Protein AF-A0A1I3LNC6-F1 (afdb_monomer_lite)

Structure (mmCIF, N/CA/C/O backbone):
data_AF-A0A1I3LNC6-F1
#
_entry.id   AF-A0A1I3LNC6-F1
#
loop_
_at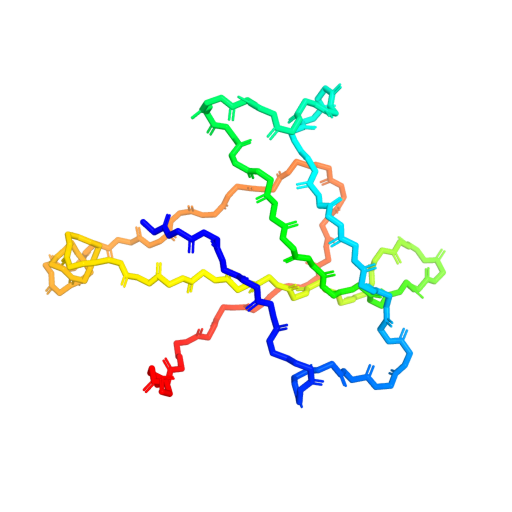om_site.group_PDB
_atom_site.id
_atom_site.type_symbol
_atom_site.label_atom_id
_atom_site.label_alt_id
_atom_site.label_comp_id
_atom_site.label_asym_id
_atom_site.label_entity_id
_atom_site.label_seq_id
_atom_site.pdbx_PDB_ins_code
_atom_site.Cartn_x
_atom_site.Cartn_y
_atom_site.Cartn_z
_atom_site.occupancy
_atom_site.B_iso_or_equiv
_atom_site.auth_seq_id
_atom_site.auth_comp_id
_atom_site.auth_asym_id
_atom_site.auth_atom_id
_atom_site.pdbx_PDB_model_num
ATOM 1 N N . MET A 1 1 ? -2.083 3.264 9.954 1.00 88.50 1 MET A N 1
ATOM 2 C CA . MET A 1 1 ? -1.870 2.232 8.908 1.00 88.50 1 MET A CA 1
ATOM 3 C C . MET A 1 1 ? -0.455 2.402 8.440 1.00 88.50 1 MET A C 1
ATOM 5 O O . MET A 1 1 ? -0.082 3.528 8.121 1.00 88.50 1 MET A O 1
ATOM 9 N N . ARG A 1 2 ? 0.317 1.321 8.354 1.00 91.06 2 ARG A N 1
ATOM 10 C CA . ARG A 1 2 ? 1.752 1.406 8.066 1.00 91.06 2 ARG A CA 1
ATOM 11 C C . ARG A 1 2 ? 2.131 0.561 6.848 1.00 91.06 2 ARG A C 1
ATOM 13 O O . ARG A 1 2 ? 1.795 -0.623 6.836 1.00 91.06 2 ARG A O 1
ATOM 20 N N . PRO A 1 3 ? 2.845 1.115 5.851 1.00 93.62 3 PRO A N 1
ATOM 21 C CA . PRO A 1 3 ? 3.405 0.326 4.757 1.00 93.62 3 PRO A CA 1
ATOM 22 C C . PRO A 1 3 ? 4.312 -0.788 5.281 1.00 93.62 3 PRO A C 1
ATOM 24 O O . PRO A 1 3 ? 5.123 -0.558 6.184 1.00 93.62 3 PRO A O 1
ATOM 27 N N . THR A 1 4 ? 4.203 -1.985 4.710 1.00 94.88 4 THR A N 1
ATOM 28 C CA . THR A 1 4 ? 5.056 -3.123 5.070 1.00 94.88 4 THR A CA 1
ATOM 29 C C . THR A 1 4 ? 5.632 -3.822 3.850 1.00 94.88 4 THR A C 1
ATOM 31 O O . THR A 1 4 ? 5.040 -3.762 2.769 1.00 94.88 4 THR A O 1
ATOM 34 N N . PRO A 1 5 ? 6.790 -4.495 4.000 1.00 95.25 5 PRO A N 1
ATOM 35 C CA . PRO A 1 5 ? 7.359 -5.261 2.908 1.00 95.25 5 PRO A CA 1
ATOM 36 C C . PRO A 1 5 ? 6.408 -6.343 2.394 1.00 95.25 5 PRO A C 1
ATOM 38 O O . PRO A 1 5 ? 5.688 -7.000 3.162 1.00 95.25 5 PRO A O 1
ATOM 41 N N . ILE A 1 6 ? 6.439 -6.560 1.084 1.00 95.44 6 ILE A N 1
ATOM 42 C CA . ILE A 1 6 ? 5.667 -7.621 0.439 1.00 95.44 6 ILE A CA 1
ATOM 43 C C . ILE A 1 6 ? 6.456 -8.935 0.590 1.00 95.44 6 ILE A C 1
ATOM 45 O O . ILE A 1 6 ? 7.632 -8.983 0.217 1.00 95.44 6 ILE A O 1
ATOM 49 N N . PRO A 1 7 ? 5.868 -10.003 1.165 1.00 94.88 7 PRO A N 1
ATOM 50 C CA . PRO A 1 7 ? 6.547 -11.291 1.276 1.00 94.88 7 PRO A CA 1
ATOM 51 C C . PRO A 1 7 ? 6.886 -11.855 -0.103 1.00 94.88 7 PRO A C 1
ATOM 53 O O . PRO A 1 7 ? 6.068 -11.771 -1.015 1.00 94.88 7 PRO A O 1
ATOM 56 N N . ASP A 1 8 ? 8.035 -12.517 -0.240 1.00 95.56 8 ASP A N 1
ATOM 57 C CA . ASP A 1 8 ? 8.475 -13.074 -1.529 1.00 95.56 8 ASP A CA 1
ATOM 58 C C . ASP A 1 8 ? 7.473 -14.081 -2.120 1.00 95.56 8 ASP A C 1
ATOM 60 O O . ASP A 1 8 ? 7.329 -14.178 -3.334 1.00 95.56 8 ASP A O 1
ATOM 64 N N . ALA A 1 9 ? 6.725 -14.786 -1.266 1.00 95.19 9 ALA A N 1
ATOM 65 C CA . ALA A 1 9 ? 5.674 -15.715 -1.683 1.00 95.19 9 ALA A CA 1
ATOM 66 C C . ALA A 1 9 ? 4.455 -15.035 -2.341 1.00 95.19 9 ALA A C 1
ATOM 68 O O . ALA A 1 9 ? 3.688 -15.703 -3.025 1.00 95.19 9 ALA A O 1
ATOM 69 N N . GLU A 1 10 ? 4.265 -13.730 -2.131 1.00 93.12 10 GLU A N 1
ATOM 70 C CA . GLU A 1 10 ? 3.195 -12.933 -2.750 1.00 93.12 10 GLU A CA 1
ATOM 71 C C . GLU A 1 10 ? 3.648 -12.295 -4.077 1.00 93.12 10 GLU A C 1
ATOM 73 O O . GLU A 1 10 ? 2.860 -11.631 -4.751 1.00 93.12 10 GLU A O 1
ATOM 78 N N . VAL A 1 11 ? 4.918 -12.469 -4.468 1.00 95.19 11 VAL A N 1
ATOM 79 C CA . VAL A 1 11 ? 5.454 -11.944 -5.728 1.00 95.19 11 VAL A CA 1
ATOM 80 C C . VAL A 1 11 ? 5.035 -12.858 -6.878 1.00 95.19 11 VAL A C 1
ATOM 82 O O . VAL A 1 11 ? 5.486 -13.997 -6.978 1.00 95.19 11 VAL A O 1
ATOM 85 N N . TRP A 1 12 ? 4.178 -12.357 -7.768 1.00 93.44 12 TRP A N 1
ATOM 86 C CA . TRP A 1 12 ? 3.712 -13.106 -8.938 1.00 93.44 12 TRP A CA 1
ATOM 87 C C . TRP A 1 12 ? 4.646 -12.958 -10.150 1.00 93.44 12 TRP A C 1
ATOM 89 O O . TRP A 1 12 ? 5.412 -11.999 -10.271 1.00 93.44 12 TRP A O 1
ATOM 99 N N . GLU A 1 13 ? 4.565 -13.912 -11.080 1.00 93.50 13 GLU A N 1
ATOM 100 C CA . GLU A 1 13 ? 5.368 -13.910 -12.306 1.00 93.50 13 GLU A CA 1
ATOM 101 C C . GLU A 1 13 ? 5.116 -12.646 -13.146 1.00 93.50 13 GLU A C 1
ATOM 103 O O . GLU A 1 13 ? 3.977 -12.241 -13.375 1.00 93.50 13 GLU A O 1
ATOM 108 N N . GLY A 1 14 ? 6.197 -12.011 -13.607 1.00 90.50 14 GLY A N 1
ATOM 109 C CA . GLY A 1 14 ? 6.140 -10.777 -14.397 1.00 90.50 14 GLY A CA 1
ATOM 110 C C . GLY A 1 14 ? 5.992 -9.490 -13.577 1.00 90.50 14 GLY A C 1
ATOM 111 O O . GLY A 1 14 ? 6.104 -8.403 -14.145 1.00 90.50 14 GLY A O 1
ATOM 112 N N . ALA A 1 15 ? 5.800 -9.574 -12.255 1.00 94.69 15 ALA A N 1
ATOM 113 C CA . ALA A 1 15 ? 5.816 -8.399 -11.391 1.00 94.69 15 ALA A CA 1
ATOM 114 C C . ALA A 1 15 ? 7.217 -7.771 -11.320 1.00 94.69 15 ALA A C 1
ATOM 116 O O . ALA A 1 15 ? 8.226 -8.455 -11.152 1.00 94.69 15 ALA A O 1
ATOM 117 N N . THR A 1 16 ? 7.279 -6.443 -11.375 1.00 95.12 16 THR A N 1
ATOM 118 C CA . THR A 1 16 ? 8.472 -5.666 -11.024 1.00 95.12 16 THR A CA 1
ATOM 119 C C . THR A 1 16 ? 8.323 -5.135 -9.604 1.00 95.12 16 THR A C 1
ATOM 121 O O . THR A 1 16 ? 7.406 -4.361 -9.329 1.00 95.12 16 THR A O 1
ATOM 124 N N . ARG A 1 17 ? 9.241 -5.523 -8.715 1.00 96.25 17 ARG A N 1
ATOM 125 C CA . ARG A 1 17 ? 9.336 -5.006 -7.343 1.00 96.25 17 ARG A CA 1
ATOM 126 C C . ARG A 1 17 ? 10.059 -3.661 -7.339 1.00 96.25 17 ARG A C 1
ATOM 128 O O . ARG A 1 17 ? 11.151 -3.554 -7.894 1.00 96.25 17 ARG A O 1
ATOM 135 N N . LEU A 1 18 ? 9.456 -2.638 -6.740 1.00 94.62 18 LEU A N 1
ATOM 136 C CA . LEU A 1 18 ? 10.035 -1.295 -6.646 1.00 94.62 18 LEU A CA 1
ATOM 137 C C . LEU A 1 18 ? 9.561 -0.556 -5.393 1.00 94.62 18 LEU A C 1
ATOM 139 O O . LEU A 1 18 ? 8.583 -0.946 -4.763 1.00 94.62 18 LEU A O 1
ATOM 143 N N . VAL A 1 19 ? 10.250 0.530 -5.047 1.00 94.25 19 VAL A N 1
ATOM 144 C CA . VAL A 1 19 ? 9.838 1.450 -3.979 1.00 94.25 19 VAL A CA 1
ATOM 145 C C . VAL A 1 19 ? 9.265 2.709 -4.618 1.00 94.25 19 VAL A C 1
ATOM 147 O O . VAL A 1 19 ? 9.908 3.321 -5.471 1.00 94.25 19 VAL A O 1
ATOM 150 N N . ILE A 1 20 ? 8.052 3.080 -4.217 1.00 91.12 20 ILE A N 1
ATOM 151 C CA . ILE A 1 20 ? 7.395 4.327 -4.610 1.00 91.12 20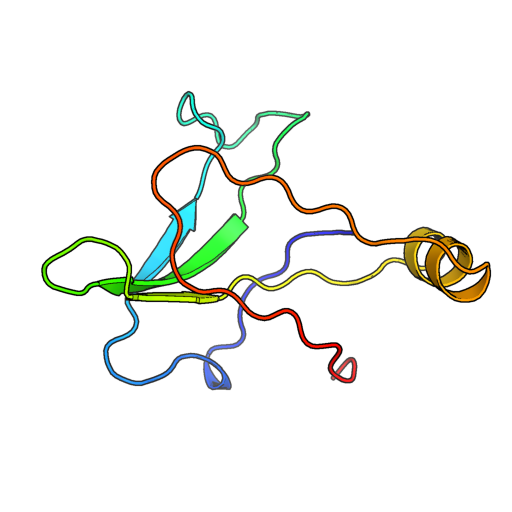 ILE A CA 1
ATOM 152 C C . ILE A 1 20 ? 7.658 5.351 -3.506 1.00 91.12 20 ILE A C 1
ATOM 154 O O . ILE A 1 20 ? 7.264 5.135 -2.363 1.00 91.12 20 ILE A O 1
ATOM 158 N N . ALA A 1 21 ? 8.348 6.436 -3.852 1.00 91.69 21 ALA A N 1
ATOM 159 C CA . ALA A 1 21 ? 8.630 7.561 -2.963 1.00 91.69 21 ALA A CA 1
ATOM 160 C C . ALA A 1 21 ? 7.495 8.602 -2.983 1.00 91.69 21 ALA A C 1
ATOM 162 O O . ALA A 1 21 ? 6.535 8.476 -3.750 1.00 91.69 21 ALA A O 1
ATOM 163 N N . ALA A 1 22 ? 7.641 9.665 -2.190 1.00 89.75 22 ALA A N 1
ATOM 164 C CA . ALA A 1 22 ? 6.829 10.869 -2.331 1.00 89.75 22 ALA A CA 1
ATOM 165 C C . ALA A 1 22 ? 6.941 11.472 -3.758 1.00 89.75 22 ALA A C 1
ATOM 167 O O . ALA A 1 22 ? 7.878 11.145 -4.492 1.00 89.75 22 ALA A O 1
ATOM 168 N N . PRO A 1 23 ? 6.005 12.343 -4.197 1.00 87.19 23 PRO A N 1
ATOM 169 C CA . PRO A 1 23 ? 6.001 12.890 -5.562 1.00 87.19 23 PRO A CA 1
ATOM 170 C C . PRO A 1 23 ? 7.278 13.640 -5.977 1.00 87.19 23 PRO A C 1
ATOM 172 O O . PRO A 1 23 ? 7.574 13.736 -7.166 1.00 87.19 23 PRO A O 1
ATOM 175 N N . ASP A 1 24 ? 8.024 14.172 -5.013 1.00 89.31 24 ASP A N 1
ATOM 176 C CA . ASP A 1 24 ? 9.326 14.826 -5.190 1.00 89.31 24 ASP A CA 1
ATOM 177 C C . ASP A 1 24 ? 10.513 13.843 -5.204 1.00 89.31 24 ASP A C 1
ATOM 179 O O . ASP A 1 24 ? 11.650 14.246 -5.449 1.00 89.31 24 ASP A O 1
ATOM 183 N N . GLY A 1 25 ? 10.256 12.553 -4.983 1.00 89.06 25 GLY A N 1
ATOM 184 C CA . GLY A 1 25 ? 11.258 11.498 -4.894 1.00 89.06 25 GLY A CA 1
ATOM 185 C C . GLY A 1 25 ? 11.877 11.331 -3.505 1.00 89.06 25 GLY A C 1
ATOM 186 O O . GLY A 1 25 ? 12.756 10.481 -3.354 1.00 89.06 25 GLY A O 1
ATOM 187 N N . ASP A 1 26 ? 11.448 12.098 -2.498 1.00 90.12 26 ASP A N 1
ATOM 188 C CA . ASP A 1 26 ? 12.010 12.018 -1.150 1.00 90.12 26 ASP A CA 1
ATOM 189 C C . ASP A 1 26 ? 11.535 10.746 -0.426 1.00 90.12 26 ASP A C 1
ATOM 191 O O . ASP A 1 26 ? 10.345 10.520 -0.202 1.00 90.12 26 ASP A O 1
ATOM 195 N N . LEU A 1 27 ? 12.494 9.897 -0.055 1.00 89.75 27 LEU A N 1
ATOM 196 C CA . LEU A 1 27 ? 12.263 8.667 0.711 1.00 89.75 27 LEU A CA 1
ATOM 197 C C . LEU A 1 27 ? 12.162 8.915 2.222 1.00 89.75 27 LEU A C 1
ATOM 199 O O . LEU A 1 27 ? 11.847 7.998 2.976 1.00 89.75 27 LEU A O 1
ATOM 203 N N . THR A 1 28 ? 12.469 10.128 2.670 1.00 90.12 28 THR A N 1
ATOM 204 C CA . THR A 1 28 ? 12.450 10.543 4.077 1.00 90.12 28 THR A CA 1
ATOM 205 C C . THR A 1 28 ? 11.289 11.478 4.400 1.00 90.12 28 THR A C 1
ATOM 207 O O . THR A 1 28 ? 11.190 11.957 5.530 1.00 90.12 28 THR A O 1
ATOM 210 N N . ASN A 1 29 ? 10.395 11.705 3.432 1.00 89.06 29 ASN A N 1
ATOM 211 C CA . ASN A 1 29 ? 9.247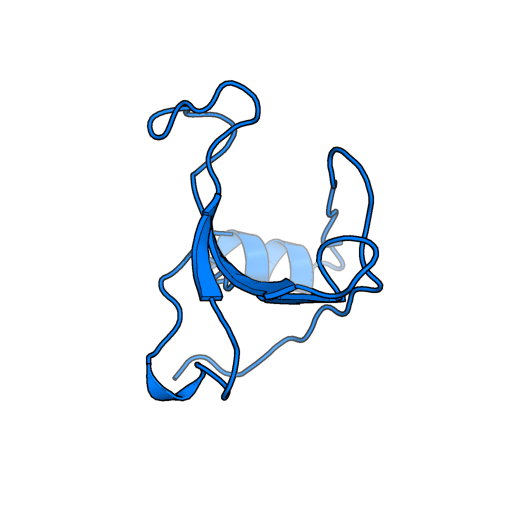 12.582 3.582 1.00 89.06 29 ASN A CA 1
ATOM 212 C C . ASN A 1 29 ? 8.370 12.119 4.770 1.00 89.06 29 ASN A C 1
ATOM 214 O O . ASN A 1 29 ? 7.906 10.973 4.776 1.00 89.06 29 ASN A O 1
ATOM 218 N N . PRO A 1 30 ? 8.133 12.978 5.781 1.00 86.31 30 PRO A N 1
ATOM 219 C CA . PRO A 1 30 ? 7.389 12.595 6.979 1.00 86.31 30 PRO A CA 1
ATOM 220 C C . PRO A 1 30 ? 5.877 12.473 6.740 1.00 86.31 30 PRO A C 1
ATOM 222 O O . PRO A 1 30 ? 5.195 11.816 7.523 1.00 86.31 30 PRO A O 1
ATOM 225 N N . ASP A 1 31 ? 5.360 13.085 5.672 1.00 87.69 31 ASP A N 1
ATOM 226 C CA . ASP A 1 31 ? 3.932 13.120 5.345 1.00 87.69 31 ASP A CA 1
ATOM 227 C C . ASP A 1 31 ? 3.534 12.002 4.369 1.00 87.69 31 ASP A C 1
ATOM 229 O O . ASP A 1 31 ? 2.393 11.534 4.379 1.00 87.69 31 ASP A O 1
ATOM 233 N N . ILE A 1 32 ? 4.465 11.565 3.514 1.00 88.94 32 ILE A N 1
ATOM 234 C CA . ILE A 1 32 ? 4.246 10.515 2.514 1.00 88.94 32 ILE A CA 1
ATOM 235 C C . ILE A 1 32 ? 5.346 9.467 2.647 1.00 88.94 32 ILE A C 1
ATOM 237 O O . ILE A 1 32 ? 6.409 9.566 2.035 1.00 88.94 32 ILE A O 1
ATOM 241 N N . ALA A 1 33 ? 5.064 8.434 3.440 1.00 90.12 33 ALA A N 1
ATOM 242 C CA . ALA A 1 33 ? 5.984 7.323 3.622 1.00 90.12 33 ALA A CA 1
ATOM 243 C C . ALA A 1 33 ? 6.229 6.580 2.292 1.00 90.12 33 ALA A C 1
ATOM 245 O O . ALA A 1 33 ? 5.271 6.321 1.554 1.00 90.12 33 ALA A O 1
ATOM 246 N N . PRO A 1 34 ? 7.478 6.179 1.993 1.00 93.19 34 PRO A N 1
ATOM 247 C CA . PRO A 1 34 ? 7.756 5.338 0.842 1.00 93.19 34 PRO A CA 1
ATOM 248 C C . PRO A 1 34 ? 7.112 3.959 1.011 1.00 93.19 34 PRO A C 1
ATOM 250 O O . PRO A 1 34 ? 7.095 3.387 2.104 1.00 93.19 34 PRO A O 1
ATOM 253 N N . VAL A 1 35 ? 6.604 3.406 -0.088 1.00 93.88 35 VAL A N 1
ATOM 254 C CA . VAL A 1 35 ? 5.874 2.133 -0.089 1.00 93.88 35 VAL A CA 1
ATOM 255 C C . VAL A 1 35 ? 6.516 1.160 -1.061 1.00 93.88 35 VAL A C 1
ATOM 257 O O . VAL A 1 35 ? 6.817 1.500 -2.205 1.00 93.88 35 VAL A O 1
ATOM 260 N N . GLU A 1 36 ? 6.708 -0.073 -0.607 1.00 96.62 36 GLU A N 1
ATOM 261 C CA . GLU A 1 36 ? 7.081 -1.164 -1.491 1.00 96.62 36 GLU A CA 1
ATOM 262 C C . GLU A 1 36 ? 5.882 -1.589 -2.349 1.00 96.62 36 GLU A C 1
ATOM 264 O O . GLU A 1 36 ? 4.776 -1.788 -1.842 1.00 96.62 36 GLU A O 1
ATOM 269 N N . ALA A 1 37 ? 6.108 -1.739 -3.650 1.00 94.25 37 ALA A N 1
ATOM 270 C CA . ALA A 1 37 ? 5.081 -2.064 -4.617 1.00 94.25 37 ALA A CA 1
ATOM 271 C C . ALA A 1 37 ? 5.519 -3.178 -5.570 1.00 94.25 37 ALA A C 1
ATOM 273 O O . ALA A 1 37 ? 6.664 -3.225 -6.031 1.00 94.25 37 ALA A O 1
ATOM 274 N N . LEU A 1 38 ? 4.558 -4.022 -5.938 1.00 94.69 38 LEU A N 1
ATOM 275 C CA . LEU A 1 38 ? 4.654 -4.924 -7.080 1.00 94.69 38 LEU A CA 1
ATOM 276 C C . LEU A 1 38 ? 3.857 -4.346 -8.245 1.00 94.69 38 LEU A C 1
ATOM 278 O O . LEU A 1 38 ? 2.663 -4.070 -8.114 1.00 94.69 38 LEU A O 1
ATOM 282 N N . VAL A 1 39 ? 4.527 -4.158 -9.382 1.00 92.00 39 VAL A N 1
ATOM 283 C CA . VAL A 1 39 ? 3.954 -3.515 -10.567 1.00 92.00 39 VAL A CA 1
ATOM 284 C C . VAL A 1 39 ? 4.039 -4.439 -11.773 1.00 92.00 39 VAL A C 1
ATOM 286 O O . VAL A 1 39 ? 5.129 -4.835 -12.179 1.00 92.00 39 VAL A O 1
ATOM 289 N N . ASP A 1 40 ? 2.899 -4.719 -12.396 1.00 90.31 40 ASP A N 1
ATOM 290 C CA . ASP A 1 40 ? 2.836 -5.235 -13.768 1.00 90.31 40 ASP A CA 1
ATOM 291 C C . ASP A 1 40 ? 2.611 -4.050 -14.713 1.00 90.31 40 ASP A C 1
ATOM 293 O O . ASP A 1 40 ? 1.646 -3.300 -14.546 1.00 90.31 40 ASP A O 1
ATOM 297 N N . ARG A 1 41 ? 3.496 -3.850 -15.694 1.00 84.38 41 ARG A N 1
ATOM 298 C CA . ARG A 1 41 ? 3.379 -2.766 -16.681 1.00 84.38 41 ARG A CA 1
ATOM 299 C C . ARG A 1 41 ? 2.746 -3.292 -17.968 1.00 84.38 41 ARG A C 1
ATOM 301 O O . ARG A 1 41 ? 3.243 -4.216 -18.603 1.00 84.38 41 ARG A O 1
ATOM 308 N N . GLY A 1 42 ? 1.654 -2.664 -18.383 1.00 78.88 42 GLY A N 1
ATOM 309 C CA . GLY A 1 42 ? 1.050 -2.832 -19.698 1.00 78.88 42 GLY A CA 1
ATOM 310 C C . GLY A 1 42 ? 1.456 -1.729 -20.687 1.00 78.88 42 GLY A C 1
ATOM 311 O O . GLY A 1 42 ? 2.161 -0.784 -20.331 1.00 78.88 42 GLY A O 1
ATOM 312 N N . PRO A 1 43 ? 0.965 -1.802 -21.937 1.00 78.06 43 PRO A N 1
ATOM 313 C CA . PRO A 1 43 ? 1.258 -0.812 -22.981 1.00 78.06 43 PRO A CA 1
ATOM 314 C C . PRO A 1 43 ? 0.827 0.623 -22.636 1.00 78.06 43 PRO A C 1
ATOM 316 O O . PRO A 1 43 ? 1.361 1.576 -23.193 1.00 78.06 43 PRO A O 1
ATOM 319 N N . SER A 1 44 ? -0.144 0.778 -21.731 1.00 78.56 44 SER A N 1
ATOM 320 C CA . SER A 1 44 ? -0.749 2.055 -21.336 1.00 78.56 44 SER A CA 1
ATOM 321 C C . SER A 1 44 ? -0.360 2.522 -19.926 1.00 78.56 44 SER A C 1
ATOM 323 O O . SER A 1 44 ? -1.017 3.405 -19.382 1.00 78.56 44 SER A O 1
ATOM 325 N N . GLY A 1 45 ? 0.671 1.931 -19.315 1.00 78.12 45 GLY A N 1
ATOM 326 C CA . GLY A 1 45 ? 1.107 2.251 -17.951 1.00 78.12 45 GLY A CA 1
ATOM 327 C C . GLY A 1 45 ? 1.105 1.032 -17.036 1.00 78.12 45 GLY A C 1
ATOM 328 O O . GLY A 1 45 ? 1.262 -0.095 -17.497 1.00 78.12 45 GLY A O 1
ATOM 329 N N . ALA A 1 46 ? 0.947 1.233 -15.727 1.00 80.69 46 ALA A N 1
ATOM 330 C CA . ALA A 1 46 ? 0.726 0.105 -14.829 1.00 80.69 46 ALA A CA 1
ATOM 331 C C . ALA A 1 46 ? -0.608 -0.577 -15.193 1.00 80.69 46 ALA A C 1
ATOM 333 O O . ALA A 1 46 ? -1.579 0.082 -15.550 1.00 80.69 46 ALA A O 1
ATOM 334 N N . ARG A 1 47 ? -0.641 -1.905 -15.167 1.00 81.94 47 ARG A N 1
ATOM 335 C CA . ARG A 1 47 ? -1.859 -2.710 -15.301 1.00 81.94 47 ARG A CA 1
ATOM 336 C C . ARG A 1 47 ? -2.339 -3.143 -13.927 1.00 81.94 47 ARG A C 1
ATOM 338 O O . ARG A 1 47 ? -3.509 -2.963 -13.623 1.00 81.94 47 ARG A O 1
ATOM 345 N N . ASN A 1 48 ? -1.403 -3.629 -13.109 1.00 85.88 48 ASN A N 1
ATOM 346 C CA . ASN A 1 48 ? -1.625 -3.996 -11.717 1.00 85.88 48 ASN A CA 1
ATOM 347 C C . ASN A 1 48 ? -0.597 -3.293 -10.827 1.00 85.88 48 ASN A C 1
ATOM 349 O O . ASN A 1 48 ? 0.581 -3.199 -11.184 1.00 85.88 48 ASN A O 1
ATOM 353 N N . LEU A 1 49 ? -1.058 -2.836 -9.665 1.00 88.62 49 LEU A N 1
ATOM 354 C CA . LEU A 1 49 ? -0.248 -2.281 -8.588 1.00 88.62 49 LEU A CA 1
ATOM 355 C C . LEU A 1 49 ? -0.719 -2.922 -7.282 1.00 88.62 49 LEU A C 1
ATOM 357 O O . LEU A 1 49 ? -1.865 -2.708 -6.889 1.00 88.62 49 LEU A O 1
ATOM 361 N N . SER A 1 50 ? 0.161 -3.657 -6.608 1.00 91.44 50 SER A N 1
ATOM 362 C CA . SER A 1 50 ? -0.102 -4.139 -5.249 1.00 91.44 50 SER A CA 1
ATOM 363 C C . SER A 1 50 ? 0.848 -3.476 -4.274 1.00 91.44 50 SER A C 1
ATOM 365 O O . SER A 1 50 ? 2.060 -3.462 -4.484 1.00 91.44 50 SER A O 1
ATOM 367 N N . VAL A 1 51 ? 0.273 -2.963 -3.195 1.00 93.38 51 VAL A N 1
ATOM 368 C CA . VAL A 1 51 ? 0.967 -2.430 -2.026 1.00 93.38 51 VAL A CA 1
ATOM 369 C C . VAL A 1 51 ? 0.421 -3.134 -0.796 1.00 93.38 51 VAL A C 1
ATOM 371 O O . VAL A 1 51 ? -0.736 -3.563 -0.786 1.00 93.38 51 VAL A O 1
ATOM 374 N N . ARG A 1 52 ? 1.240 -3.252 0.245 1.00 93.88 52 ARG A N 1
ATOM 375 C CA . ARG A 1 52 ? 0.826 -3.861 1.505 1.00 93.88 52 ARG A CA 1
ATOM 376 C C . ARG A 1 52 ? 0.940 -2.854 2.635 1.00 93.88 52 ARG A C 1
ATOM 378 O O . ARG A 1 52 ? 1.971 -2.206 2.803 1.00 93.88 52 ARG A O 1
ATOM 385 N N . CYS A 1 53 ? -0.128 -2.765 3.418 1.00 92.94 53 CYS A N 1
ATOM 386 C CA . CYS A 1 53 ? -0.160 -2.002 4.652 1.00 92.94 53 CYS A CA 1
ATOM 387 C C . CYS A 1 53 ? -0.679 -2.894 5.775 1.00 92.94 53 CYS A C 1
ATOM 389 O O . CYS A 1 53 ? -1.625 -3.656 5.576 1.00 92.94 53 CYS A O 1
ATOM 391 N N . GLU A 1 54 ? -0.085 -2.770 6.953 1.00 92.81 54 GLU A N 1
ATOM 392 C CA . GLU A 1 54 ? -0.638 -3.324 8.184 1.00 92.81 54 GLU A CA 1
ATOM 393 C C . GLU A 1 54 ? -1.541 -2.283 8.850 1.00 92.81 54 GLU A C 1
ATOM 395 O O . GLU A 1 54 ? -1.227 -1.086 8.885 1.00 92.81 54 GLU A O 1
ATOM 400 N N . LEU A 1 55 ? -2.688 -2.754 9.341 1.00 91.06 55 LEU A N 1
ATOM 401 C CA . LEU A 1 55 ? -3.570 -1.975 10.201 1.00 91.06 55 LEU A CA 1
ATOM 402 C C . LEU A 1 55 ? -2.996 -2.018 11.616 1.00 91.06 55 LEU A C 1
ATOM 404 O O . LEU A 1 55 ? -2.694 -3.092 12.131 1.00 91.06 55 LEU A O 1
ATOM 408 N N . GLU A 1 56 ? -2.841 -0.856 12.228 1.00 91.94 56 GLU A N 1
ATOM 409 C CA . GLU A 1 56 ? -2.432 -0.721 13.623 1.00 91.94 56 GLU A CA 1
ATOM 410 C C . GLU A 1 56 ? -3.680 -0.724 14.519 1.00 91.94 56 GLU A C 1
ATOM 412 O O . GLU A 1 56 ? -4.797 -0.509 14.038 1.00 91.94 56 GLU A O 1
ATOM 417 N N . ASP A 1 57 ? -3.510 -0.946 15.824 1.00 93.56 57 ASP A N 1
ATOM 418 C CA . ASP A 1 57 ? -4.630 -1.058 16.774 1.00 93.56 57 ASP A CA 1
ATOM 419 C C . ASP A 1 57 ? -5.588 0.145 16.703 1.00 93.56 57 ASP A C 1
ATOM 421 O O . ASP A 1 57 ? -6.810 -0.017 16.696 1.00 93.56 57 ASP A O 1
ATOM 425 N N . ASP A 1 58 ? -5.041 1.353 16.551 1.00 94.06 58 ASP A N 1
ATOM 426 C CA . ASP A 1 58 ? -5.826 2.580 16.404 1.00 94.06 58 ASP A CA 1
ATOM 427 C C . ASP A 1 58 ? -6.602 2.644 15.078 1.00 94.06 58 ASP A C 1
ATOM 429 O O . ASP A 1 58 ? -7.683 3.237 15.019 1.00 94.06 58 ASP A O 1
ATOM 433 N N . ASP A 1 59 ? -6.084 2.052 13.998 1.00 93.31 59 ASP A N 1
ATOM 434 C CA . ASP A 1 59 ? -6.826 1.950 12.737 1.00 93.31 59 ASP A CA 1
ATOM 435 C C . ASP A 1 59 ? -7.959 0.940 12.862 1.00 93.31 59 ASP A C 1
ATOM 437 O O . ASP A 1 59 ? -9.080 1.212 12.431 1.00 93.31 59 ASP A O 1
ATOM 441 N N . LEU A 1 60 ? -7.678 -0.212 13.475 1.00 91.94 60 LEU A N 1
ATOM 442 C CA . LEU A 1 60 ? -8.667 -1.257 13.720 1.00 91.94 60 LEU A CA 1
ATOM 443 C C . LEU A 1 60 ? -9.811 -0.723 14.580 1.00 91.94 60 LEU A C 1
ATOM 445 O O . LEU A 1 60 ? -10.974 -0.950 14.251 1.00 91.94 60 LEU A O 1
ATOM 449 N N . ALA A 1 61 ? -9.504 0.055 15.619 1.00 93.69 61 ALA A N 1
ATOM 450 C CA . ALA A 1 61 ? -10.506 0.720 16.445 1.00 93.69 61 ALA A CA 1
ATOM 451 C C . ALA A 1 61 ? -11.369 1.703 15.633 1.00 93.69 61 ALA A C 1
ATOM 453 O O . ALA A 1 61 ? -12.596 1.686 15.749 1.00 93.69 61 ALA A O 1
ATOM 454 N N . LYS A 1 62 ? -10.758 2.527 14.766 1.00 93.94 62 LYS A N 1
ATOM 455 C CA . LYS A 1 62 ? -11.494 3.444 13.872 1.00 93.94 62 LYS A CA 1
ATOM 456 C C . LYS A 1 62 ? -12.404 2.683 12.912 1.00 93.94 62 LYS A C 1
ATOM 458 O O . LYS A 1 62 ? -13.552 3.078 12.735 1.00 93.94 62 LYS A O 1
ATOM 463 N N . LEU A 1 63 ? -11.920 1.599 12.310 1.00 91.69 63 LEU A N 1
ATOM 464 C CA . LEU A 1 63 ? -12.707 0.772 11.392 1.00 91.69 63 LEU A CA 1
ATOM 465 C C . LEU A 1 63 ? -13.857 0.061 12.112 1.00 91.69 63 LEU A C 1
ATOM 467 O O . LEU A 1 63 ? -14.985 0.090 11.625 1.00 91.69 63 LEU A O 1
ATOM 471 N N . ALA A 1 64 ? -13.610 -0.498 13.299 1.00 93.69 64 ALA A N 1
ATOM 472 C CA . ALA A 1 64 ? -14.642 -1.120 14.130 1.00 93.69 64 ALA A CA 1
ATOM 473 C C . ALA A 1 64 ? -15.740 -0.125 14.548 1.00 93.69 64 ALA A C 1
ATOM 475 O O . ALA A 1 64 ? -16.901 -0.506 14.682 1.00 93.69 64 ALA A O 1
ATOM 476 N N . ALA A 1 65 ? -15.396 1.158 14.692 1.00 96.06 65 ALA A N 1
ATOM 477 C CA . ALA A 1 65 ? -16.342 2.243 14.947 1.00 96.06 65 ALA A CA 1
ATOM 478 C C . ALA A 1 65 ? -17.096 2.737 13.689 1.00 96.06 65 ALA A C 1
ATOM 480 O O . ALA A 1 65 ? -17.799 3.744 13.758 1.00 96.06 65 ALA A O 1
ATOM 481 N N . GLY A 1 66 ? -16.964 2.059 12.542 1.00 93.88 66 GLY A N 1
ATOM 482 C CA . GLY A 1 66 ? -17.594 2.455 11.276 1.00 93.88 66 GLY A CA 1
ATOM 483 C C . GLY A 1 66 ? -16.794 3.485 10.473 1.00 93.88 66 GLY A C 1
ATOM 484 O O . GLY A 1 66 ? -17.346 4.151 9.597 1.00 93.88 66 GLY A O 1
ATOM 485 N N . GLY A 1 67 ? -15.503 3.642 10.771 1.00 90.75 67 GLY A N 1
ATOM 486 C CA . GLY A 1 67 ? -14.585 4.467 9.994 1.00 90.75 67 GLY A CA 1
ATOM 487 C C . GLY A 1 67 ? -14.432 3.986 8.550 1.00 90.75 67 GLY A C 1
ATOM 488 O O . GLY A 1 67 ? -14.867 2.904 8.165 1.00 90.75 67 GLY A O 1
ATOM 489 N N . THR A 1 68 ? -13.803 4.812 7.719 1.00 91.00 68 THR A N 1
ATOM 490 C CA . THR A 1 68 ? -13.621 4.544 6.287 1.00 91.00 68 THR A CA 1
ATOM 491 C C . THR A 1 68 ? -12.151 4.671 5.916 1.00 91.00 68 THR A C 1
ATOM 493 O O . THR A 1 68 ? -11.467 5.578 6.389 1.00 91.00 68 THR A O 1
ATOM 496 N N . ILE A 1 69 ? -11.672 3.786 5.041 1.00 88.38 69 ILE A N 1
ATOM 497 C CA . ILE A 1 69 ? -10.356 3.930 4.417 1.00 88.38 69 ILE A CA 1
ATOM 498 C C . ILE A 1 69 ? -10.504 4.892 3.238 1.00 88.38 69 ILE A C 1
ATOM 500 O O . ILE A 1 69 ? -11.216 4.600 2.278 1.00 88.38 69 ILE A O 1
ATOM 504 N N . TRP A 1 70 ? -9.833 6.039 3.316 1.00 87.12 70 TRP A N 1
ATOM 505 C CA . TRP A 1 70 ? -9.764 7.006 2.224 1.00 87.12 70 TRP A CA 1
ATOM 506 C C . TRP A 1 70 ? -8.423 6.875 1.503 1.00 87.12 70 TRP A C 1
ATOM 508 O O . TRP A 1 70 ? -7.374 7.053 2.118 1.00 87.12 70 TRP A O 1
ATOM 518 N N . ILE A 1 71 ? -8.453 6.561 0.206 1.00 84.88 71 ILE A N 1
ATOM 519 C CA . ILE A 1 71 ? -7.250 6.334 -0.603 1.00 84.88 71 ILE A CA 1
ATOM 520 C C . ILE A 1 71 ? -7.171 7.408 -1.682 1.00 84.88 71 ILE A C 1
ATOM 522 O O . ILE A 1 71 ? -8.097 7.570 -2.477 1.00 84.88 71 ILE A O 1
ATOM 526 N N . THR A 1 72 ? -6.049 8.121 -1.722 1.00 83.00 72 THR A N 1
ATOM 527 C CA . THR A 1 72 ? -5.775 9.158 -2.721 1.00 83.00 72 THR A CA 1
ATOM 528 C C . THR A 1 72 ? -4.649 8.695 -3.633 1.00 83.00 72 THR A C 1
ATOM 530 O O . THR A 1 72 ? -3.581 8.315 -3.159 1.00 83.00 72 THR A O 1
ATOM 533 N N . PHE A 1 73 ? -4.871 8.777 -4.944 1.00 78.81 73 PHE A N 1
ATOM 534 C CA . PHE A 1 73 ? -3.863 8.498 -5.963 1.00 78.81 73 PHE A CA 1
ATOM 535 C C . PHE A 1 73 ? -3.499 9.784 -6.702 1.00 78.81 73 PHE A C 1
ATOM 537 O O . PHE A 1 73 ? -4.373 10.583 -7.040 1.00 78.81 73 PHE A O 1
ATOM 544 N N . TRP A 1 74 ? -2.213 9.959 -6.992 1.00 74.31 74 TRP A N 1
ATOM 545 C CA . TRP A 1 74 ? -1.703 11.078 -7.779 1.00 74.31 74 TRP A CA 1
ATOM 546 C C . TRP A 1 74 ? -1.264 10.558 -9.155 1.00 74.31 74 TRP A C 1
ATOM 548 O O . TRP A 1 74 ? -0.376 9.713 -9.237 1.00 74.31 74 TRP A O 1
ATOM 558 N N . GLY A 1 75 ? -1.885 11.043 -10.236 1.00 73.56 75 GLY A N 1
ATOM 559 C CA . GLY A 1 75 ? -1.553 10.658 -11.617 1.00 73.56 75 GLY A CA 1
ATOM 560 C C . GLY A 1 75 ? -2.574 9.732 -12.292 1.00 73.56 75 GLY A C 1
ATOM 561 O O . GLY A 1 75 ? -3.741 9.681 -11.910 1.00 73.56 75 GLY A O 1
ATOM 562 N N . GLY A 1 76 ? -2.142 9.040 -13.353 1.00 70.56 76 GLY A N 1
ATOM 563 C CA . GLY A 1 76 ? -2.979 8.088 -14.091 1.00 70.56 76 GLY A CA 1
ATOM 564 C C . GLY A 1 76 ? -3.224 6.816 -13.278 1.00 70.56 76 GLY A C 1
ATOM 565 O O . GLY A 1 76 ? -2.276 6.211 -12.784 1.00 70.56 76 GLY A O 1
ATOM 566 N N . MET A 1 77 ? -4.490 6.421 -13.133 1.00 69.12 77 MET A N 1
ATOM 567 C CA . MET A 1 77 ? -4.889 5.341 -12.230 1.00 69.12 77 MET A CA 1
ATOM 568 C C . MET A 1 77 ? -5.130 4.025 -12.979 1.00 69.12 77 MET A C 1
ATOM 570 O O . MET A 1 77 ? -5.770 4.002 -14.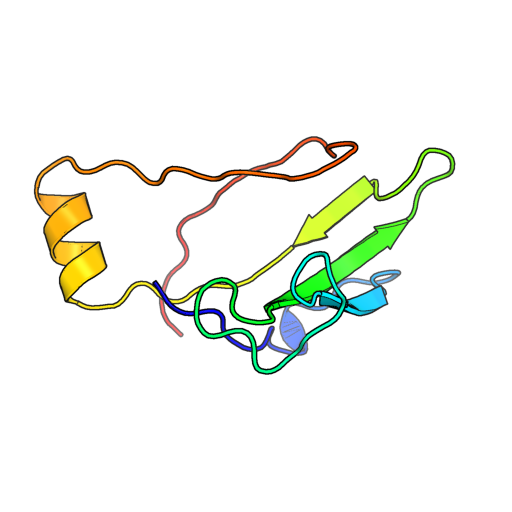031 1.00 69.12 77 MET A O 1
ATOM 574 N N . VAL A 1 78 ? -4.660 2.926 -12.392 1.00 70.12 78 VAL A N 1
ATOM 575 C 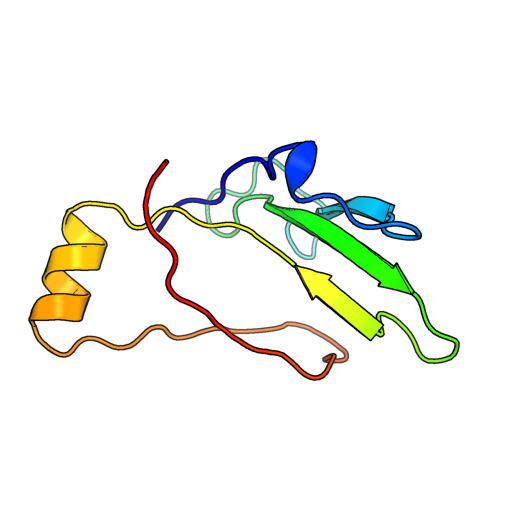CA . VAL A 1 78 ? -5.041 1.563 -12.784 1.00 70.12 78 VAL A CA 1
ATOM 576 C C . VAL A 1 78 ? -6.382 1.190 -12.151 1.00 70.12 78 VAL A C 1
ATOM 578 O O . VAL A 1 78 ? -6.708 1.711 -11.083 1.00 70.12 78 VAL A O 1
ATOM 581 N N . PRO A 1 79 ? -7.180 0.284 -12.738 1.00 76.56 79 PRO A N 1
ATOM 582 C CA . PRO A 1 79 ? -8.250 -0.360 -11.985 1.00 76.56 79 PRO A CA 1
ATOM 583 C C . PRO A 1 79 ? -7.686 -0.933 -10.679 1.00 76.56 79 PRO A C 1
ATOM 585 O O . PRO A 1 79 ? -6.655 -1.602 -10.699 1.00 76.56 79 PRO A O 1
ATOM 588 N N . TRP A 1 80 ? -8.330 -0.643 -9.549 1.00 73.38 80 TRP A N 1
ATOM 589 C CA . TRP A 1 80 ? -7.824 -1.024 -8.232 1.00 73.38 80 TRP A CA 1
ATOM 590 C C . TRP A 1 80 ? -8.863 -1.805 -7.431 1.00 73.38 80 TRP A C 1
ATOM 592 O O . TRP A 1 80 ? -10.070 -1.677 -7.636 1.00 73.38 80 TRP A O 1
ATOM 602 N N . SER A 1 81 ? -8.364 -2.611 -6.499 1.00 82.25 81 SER A N 1
ATOM 603 C CA . SER A 1 81 ? -9.144 -3.331 -5.495 1.00 82.25 81 SER A CA 1
ATOM 604 C C . SER A 1 81 ? -8.450 -3.213 -4.144 1.00 82.25 81 SER A C 1
ATOM 606 O O . SER A 1 81 ? -7.222 -3.231 -4.088 1.00 82.25 81 SER A O 1
ATOM 608 N N . ALA A 1 82 ? -9.223 -3.142 -3.064 1.00 81.62 82 ALA A N 1
ATOM 609 C CA . ALA A 1 82 ? -8.717 -3.267 -1.702 1.00 81.62 82 ALA A CA 1
ATOM 610 C C . ALA A 1 82 ? -9.299 -4.528 -1.063 1.00 81.62 82 ALA A C 1
ATOM 612 O O . ALA A 1 82 ? -10.504 -4.768 -1.144 1.00 81.62 82 ALA A O 1
ATOM 613 N N . SER A 1 83 ? -8.436 -5.310 -0.420 1.00 84.62 83 SER A N 1
ATOM 614 C CA . SER A 1 83 ? -8.798 -6.563 0.239 1.00 84.62 83 SER A CA 1
ATOM 615 C C . SER A 1 83 ? -8.255 -6.559 1.662 1.00 84.62 83 SER A C 1
ATOM 617 O O . SER A 1 83 ? -7.126 -6.126 1.889 1.00 84.62 83 SER A O 1
ATOM 619 N N . VAL A 1 84 ? -9.046 -7.059 2.611 1.00 80.56 84 VAL A N 1
ATOM 620 C CA . VAL A 1 84 ? -8.596 -7.327 3.983 1.00 80.56 84 VAL A CA 1
ATOM 621 C C . VAL A 1 84 ? -8.185 -8.794 4.047 1.00 80.56 84 VAL A C 1
ATOM 623 O O . VAL A 1 84 ? -8.959 -9.664 3.652 1.00 80.56 84 VAL A O 1
ATOM 626 N N . VAL A 1 85 ? -6.959 -9.057 4.494 1.00 81.75 85 VAL A N 1
ATOM 627 C CA . VAL A 1 85 ? -6.377 -10.402 4.611 1.00 81.75 85 VAL A CA 1
ATOM 628 C C . VAL A 1 85 ? -5.927 -10.644 6.050 1.00 81.75 85 VAL A C 1
ATOM 630 O O . VAL A 1 85 ? -5.643 -9.684 6.768 1.00 81.75 85 VAL A O 1
ATOM 633 N N . ASP A 1 86 ? -5.848 -11.906 6.469 1.00 75.56 86 ASP A N 1
ATOM 634 C CA . ASP A 1 86 ? -5.404 -12.263 7.820 1.00 75.56 86 ASP A CA 1
ATOM 635 C C . ASP A 1 86 ? -3.932 -11.875 8.063 1.00 75.56 86 ASP A C 1
ATOM 637 O O . ASP A 1 86 ? -3.085 -11.972 7.165 1.00 75.56 86 ASP A O 1
ATOM 641 N N . ALA A 1 87 ? -3.612 -11.458 9.294 1.00 66.00 87 ALA A N 1
ATOM 642 C CA . ALA A 1 87 ? -2.231 -11.281 9.735 1.00 66.00 87 ALA A CA 1
ATOM 643 C C . ALA A 1 87 ? -1.577 -12.667 9.870 1.00 66.00 87 ALA A C 1
ATOM 645 O O . ALA A 1 87 ? -2.052 -13.500 10.641 1.00 66.00 87 ALA A O 1
ATOM 646 N N . ARG A 1 88 ? -0.534 -12.930 9.075 1.00 58.16 88 ARG A N 1
ATOM 647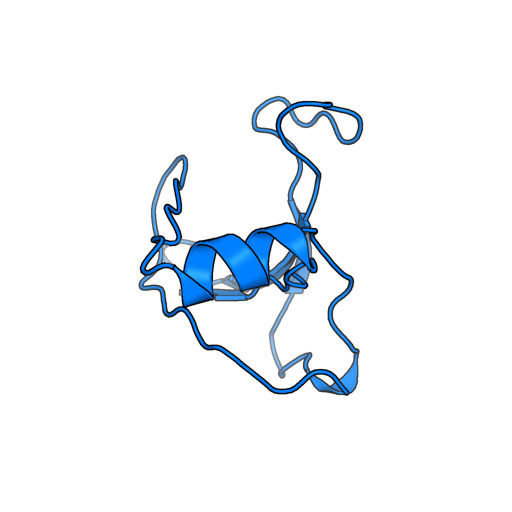 C CA . ARG A 1 88 ? 0.262 -14.164 9.163 1.00 58.16 88 ARG A CA 1
ATOM 648 C C . ARG A 1 88 ? 1.189 -14.149 10.369 1.00 58.16 88 ARG A C 1
ATOM 650 O O . ARG A 1 88 ? 1.780 -13.074 10.615 1.00 58.16 88 ARG A O 1
#

pLDDT: mean 87.85, std 7.94, range [58.16, 96.62]

Organism: NCBI:txid1005945

Foldseek 3Di:
DAWDDDDPVNADPQWDWDKDDPPVRDCPDPVTHIWIWTFRADPVGTQDIDTDDDQDPVNVVCVVVVHDDDDDDDDDDHDDDDDDDDDD

Secondary structure (DSSP, 8-state):
-EE-PPPGGG--TTPEEEEE--TT--TT-SSS--EEEEEEEETTEEEEEEE-EEPPHHHHHHHHTT--------SSPPP---------

Radius of gyration: 14.19 Å; chains: 1; bounding box: 30×30×40 Å

Sequence (88 aa):
MRPTPIPDAEVWEGATRLVIAAPDGDLTNPDIAPVEALVDRGPSGARNLSVRCELEDDDLAKLAAGGTIWITFWGGMVPWSASVVDAR